Protein AF-A0A0Q7MWH7-F1 (afdb_monomer_lite)

Foldseek 3Di:
DDPVVVVVVVVVVVVVVVVVVVVVLVVCVVPDPNVVSVVVVCVVVVVVVVVVCVVVVVPPPVPCPDPPVVVVVVVVVVVVVVVLSVCVVPDDPVVSVVVVLCVVVVCVVVCCVVVVDDDDVVVVVVSVVSD

Sequence (131 aa):
MSLTLRGVLVGFAAQSIFSIHDACAKWLASTYSVYQVISMQAVVSGSLVALALVISAQASRSAISDPRGLALRGTLAAAGALASFYAYSVLPLADVYAIIFCAPLMVTAVSAPLLGEKILGKEWGAIALGF

pLDDT: mean 72.69, std 8.89, range [50.31, 90.0]

Radius of gyration: 18.27 Å; chains: 1; bounding box: 45×38×44 Å

Structure (mmCIF, N/CA/C/O backbone):
data_AF-A0A0Q7MWH7-F1
#
_entry.id   AF-A0A0Q7MWH7-F1
#
loop_
_atom_site.group_PDB
_atom_site.id
_atom_site.type_symbol
_atom_site.label_atom_id
_atom_site.label_alt_id
_atom_site.label_comp_id
_atom_site.label_asym_id
_atom_site.label_entity_id
_atom_site.label_seq_id
_atom_site.pdbx_PDB_ins_code
_atom_site.Cartn_x
_atom_site.Cartn_y
_atom_site.Cartn_z
_atom_site.occupancy
_atom_site.B_iso_or_equiv
_atom_site.auth_seq_id
_atom_site.auth_comp_id
_atom_site.auth_asym_id
_atom_site.auth_atom_id
_atom_site.pdbx_PDB_model_num
ATOM 1 N N . MET A 1 1 ? -1.631 23.936 19.855 1.00 58.97 1 MET A N 1
ATOM 2 C CA . MET A 1 1 ? -1.970 23.695 18.430 1.00 58.97 1 MET A CA 1
ATOM 3 C C . MET A 1 1 ? -3.335 23.041 18.377 1.00 58.97 1 MET A C 1
ATOM 5 O O . MET A 1 1 ? -3.547 22.114 19.152 1.00 58.97 1 MET A O 1
ATOM 9 N N . SER A 1 2 ? -4.257 23.523 17.536 1.00 78.00 2 SER A N 1
ATOM 10 C CA . SER A 1 2 ? -5.564 22.867 17.400 1.00 78.00 2 SER A CA 1
ATOM 11 C C . SER A 1 2 ? -5.378 21.438 16.877 1.00 78.00 2 SER A C 1
ATOM 13 O O . SER A 1 2 ? -4.426 21.155 16.139 1.00 78.00 2 SER A O 1
ATOM 15 N N . LEU A 1 3 ? -6.270 20.532 17.281 1.00 80.56 3 LEU A N 1
ATOM 16 C CA . LEU A 1 3 ? -6.266 19.133 16.844 1.00 80.56 3 LEU A CA 1
ATOM 17 C C . LEU A 1 3 ? -6.263 19.034 15.305 1.00 80.56 3 LEU A C 1
ATOM 19 O O . LEU A 1 3 ? -5.568 18.196 14.736 1.00 80.56 3 LEU A O 1
ATOM 23 N N . THR A 1 4 ? -6.947 19.973 14.644 1.00 84.44 4 THR A N 1
ATOM 24 C CA . THR A 1 4 ? -7.017 20.115 13.187 1.00 84.44 4 THR A CA 1
ATOM 25 C C . THR A 1 4 ? -5.650 20.381 12.559 1.00 84.44 4 THR A C 1
ATOM 27 O O . THR A 1 4 ? -5.274 19.693 11.617 1.00 84.44 4 THR A O 1
ATOM 30 N N . LEU A 1 5 ? -4.859 21.318 13.098 1.00 84.12 5 LEU A N 1
ATOM 31 C CA . LEU A 1 5 ? -3.535 21.637 12.548 1.00 84.12 5 LEU A CA 1
ATOM 32 C C . LEU A 1 5 ? -2.552 20.467 12.708 1.00 84.12 5 LEU A C 1
ATOM 34 O O . LEU A 1 5 ? -1.763 20.193 11.807 1.00 84.12 5 LEU A O 1
ATOM 38 N N . ARG A 1 6 ? -2.624 19.744 13.834 1.00 83.19 6 ARG A N 1
ATOM 39 C CA . ARG A 1 6 ? -1.854 18.505 14.031 1.00 83.19 6 ARG A CA 1
ATOM 40 C C . ARG A 1 6 ? -2.235 17.438 13.004 1.00 83.19 6 ARG A C 1
ATOM 42 O O . ARG A 1 6 ? -1.339 16.828 12.431 1.00 83.19 6 ARG A O 1
ATOM 49 N N . GLY A 1 7 ? -3.530 17.248 12.745 1.00 83.38 7 GLY A N 1
ATOM 50 C CA . GLY A 1 7 ? -4.010 16.314 11.724 1.00 83.38 7 GLY A CA 1
ATOM 51 C C . GLY A 1 7 ? -3.511 16.667 10.322 1.00 83.38 7 GLY A C 1
ATOM 52 O O . GLY A 1 7 ? -2.991 15.799 9.625 1.00 83.38 7 GLY A O 1
ATOM 53 N N . VAL A 1 8 ? -3.580 17.948 9.944 1.00 88.19 8 VAL A N 1
ATOM 54 C CA . VAL A 1 8 ? -3.084 18.436 8.645 1.00 88.19 8 VAL A CA 1
ATOM 55 C C . VAL A 1 8 ? -1.583 18.184 8.489 1.00 88.19 8 VAL A C 1
ATOM 57 O O . VAL A 1 8 ? -1.157 17.658 7.464 1.00 88.19 8 VAL A O 1
ATOM 60 N N . LEU A 1 9 ? -0.777 18.499 9.507 1.00 90.00 9 LEU A N 1
ATOM 61 C CA . LEU A 1 9 ? 0.674 18.291 9.456 1.00 90.00 9 LEU A CA 1
ATOM 62 C C . LEU A 1 9 ? 1.051 16.809 9.365 1.00 90.00 9 LEU A C 1
ATOM 64 O O . LEU A 1 9 ? 1.947 16.454 8.602 1.00 90.00 9 LEU A O 1
ATOM 68 N N . VAL A 1 10 ? 0.358 15.941 10.108 1.00 87.00 10 VAL A N 1
ATOM 69 C CA . VAL A 1 10 ? 0.577 14.488 10.039 1.00 87.00 10 VAL A CA 1
ATOM 70 C C . VAL A 1 10 ? 0.189 13.946 8.664 1.00 87.00 10 VAL A C 1
ATOM 72 O O . VAL A 1 10 ? 0.947 13.169 8.092 1.00 87.00 10 VAL A O 1
ATOM 75 N N . GLY A 1 11 ? -0.942 14.383 8.103 1.00 85.62 11 GLY A N 1
ATOM 76 C CA . GLY A 1 11 ? -1.362 13.989 6.757 1.00 85.62 11 GLY A CA 1
ATOM 77 C C . GLY A 1 11 ? -0.363 14.427 5.683 1.00 85.62 11 GLY A C 1
ATOM 78 O O . GLY A 1 11 ? 0.015 13.627 4.829 1.00 85.62 11 GLY A O 1
ATOM 79 N N . PHE A 1 12 ? 0.128 15.665 5.764 1.00 89.12 12 PHE A N 1
ATOM 80 C CA . PHE A 1 12 ? 1.137 16.180 4.836 1.00 89.12 12 PHE A CA 1
ATOM 81 C C . PHE A 1 12 ? 2.467 15.419 4.939 1.00 89.12 12 PHE A C 1
ATOM 83 O O . PHE A 1 12 ? 3.055 15.044 3.922 1.00 89.12 12 PHE A O 1
ATOM 90 N N . ALA A 1 13 ? 2.927 15.139 6.162 1.00 89.25 13 ALA A N 1
ATOM 91 C CA . ALA A 1 13 ? 4.129 14.344 6.392 1.00 89.25 13 ALA A CA 1
ATOM 92 C C . ALA A 1 13 ? 3.973 12.913 5.853 1.00 89.25 13 ALA A C 1
ATOM 94 O O . ALA A 1 13 ? 4.872 12.414 5.178 1.00 89.25 13 ALA A O 1
ATOM 95 N N . ALA A 1 14 ? 2.820 12.278 6.085 1.00 84.62 14 ALA A N 1
ATOM 96 C CA . ALA A 1 14 ? 2.525 10.946 5.568 1.00 84.62 14 ALA A CA 1
ATOM 97 C C . ALA A 1 14 ? 2.569 10.911 4.032 1.00 84.62 14 ALA A C 1
ATOM 99 O O . ALA A 1 14 ? 3.235 10.046 3.467 1.00 84.62 14 ALA A O 1
ATOM 100 N N . GLN A 1 15 ? 1.940 11.882 3.362 1.00 84.62 15 GLN A N 1
ATOM 101 C CA . GLN A 1 15 ? 1.956 11.968 1.898 1.00 84.62 15 GLN A CA 1
ATOM 102 C C . GLN A 1 15 ? 3.351 12.253 1.332 1.00 84.62 15 GLN A C 1
ATOM 104 O O . GLN A 1 15 ? 3.737 11.684 0.314 1.00 84.62 15 GLN A O 1
ATOM 109 N N . SER A 1 16 ? 4.148 13.075 2.018 1.00 85.25 16 SER A N 1
ATOM 110 C CA . SER A 1 16 ? 5.537 13.341 1.622 1.00 85.25 16 SER A CA 1
ATOM 111 C C . SER A 1 16 ? 6.387 12.068 1.675 1.00 85.25 16 SER A C 1
ATOM 113 O O . SER A 1 16 ? 7.131 11.776 0.739 1.00 85.25 16 SER A O 1
ATOM 115 N N . ILE A 1 17 ? 6.240 11.271 2.739 1.00 87.81 17 ILE A N 1
ATOM 116 C CA . ILE A 1 17 ? 6.923 9.977 2.877 1.00 87.81 17 ILE A CA 1
ATOM 117 C C . ILE A 1 17 ? 6.467 9.009 1.781 1.00 87.81 17 ILE A C 1
ATOM 119 O O . ILE A 1 17 ? 7.300 8.314 1.203 1.00 87.81 17 ILE A O 1
ATOM 123 N N . PHE A 1 18 ? 5.169 8.985 1.469 1.00 79.00 18 PHE A N 1
ATOM 124 C CA . PHE A 1 18 ? 4.616 8.131 0.417 1.00 79.00 18 PHE A CA 1
ATOM 125 C C . PHE A 1 18 ? 5.186 8.489 -0.962 1.00 79.00 18 PHE A C 1
ATOM 127 O O . PHE A 1 18 ? 5.634 7.618 -1.700 1.00 79.00 18 PHE A O 1
ATOM 134 N N . SER A 1 19 ? 5.286 9.783 -1.265 1.00 77.75 19 SER A N 1
ATOM 135 C CA . SER A 1 19 ? 5.874 10.264 -2.517 1.00 77.75 19 SER A CA 1
ATOM 136 C C . SER A 1 19 ? 7.360 9.896 -2.654 1.00 77.75 19 SER A C 1
ATOM 138 O O . SER A 1 19 ? 7.797 9.434 -3.711 1.00 77.75 19 SER A O 1
ATOM 140 N N . ILE A 1 20 ? 8.141 10.030 -1.573 1.00 85.31 20 ILE A N 1
ATOM 141 C CA . ILE A 1 20 ? 9.546 9.587 -1.541 1.00 85.31 20 ILE A CA 1
ATOM 142 C C . ILE A 1 20 ? 9.630 8.072 -1.751 1.00 85.31 20 ILE A C 1
ATOM 144 O O . ILE A 1 20 ? 10.489 7.591 -2.490 1.00 85.31 20 ILE A O 1
ATOM 148 N N . HIS A 1 21 ? 8.725 7.321 -1.124 1.00 82.06 21 HIS A N 1
ATOM 149 C CA . HIS A 1 21 ? 8.657 5.877 -1.265 1.00 82.06 21 HIS A CA 1
ATOM 150 C C . HIS A 1 21 ? 8.420 5.451 -2.721 1.00 82.06 21 HIS A C 1
ATOM 152 O O . HIS A 1 21 ? 9.169 4.611 -3.221 1.00 82.06 21 HIS A O 1
ATOM 158 N N . ASP A 1 22 ? 7.459 6.061 -3.421 1.00 72.75 22 ASP A N 1
ATOM 159 C CA . ASP A 1 22 ? 7.187 5.776 -4.838 1.00 72.75 22 ASP A CA 1
ATOM 160 C C . ASP A 1 22 ? 8.394 6.090 -5.735 1.00 72.75 22 ASP A C 1
ATOM 162 O O . ASP A 1 22 ? 8.740 5.308 -6.627 1.00 72.75 22 ASP A O 1
ATOM 166 N N . ALA A 1 23 ? 9.091 7.201 -5.474 1.00 76.94 23 ALA A N 1
ATOM 167 C CA . ALA A 1 23 ? 10.306 7.557 -6.204 1.00 76.94 23 ALA A CA 1
ATOM 168 C C . ALA A 1 23 ? 11.427 6.522 -5.993 1.00 76.94 23 ALA A C 1
ATOM 170 O O . ALA A 1 23 ? 12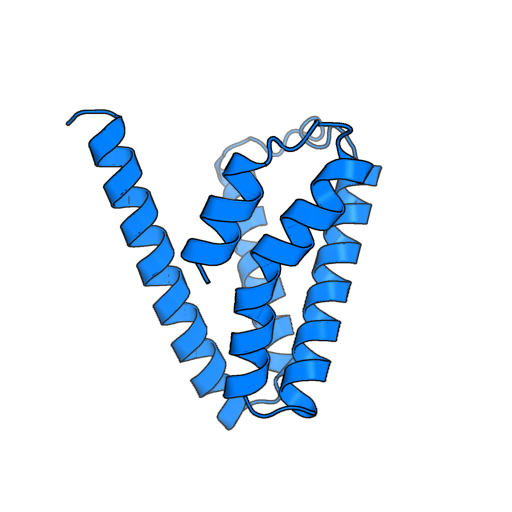.050 6.073 -6.961 1.00 76.94 23 ALA A O 1
ATOM 171 N N . CYS A 1 24 ? 11.652 6.095 -4.747 1.00 79.19 24 CYS A N 1
ATOM 172 C CA . CYS A 1 24 ? 12.615 5.045 -4.423 1.00 79.19 24 CYS A CA 1
ATOM 173 C C . CYS A 1 24 ? 12.227 3.702 -5.050 1.00 79.19 24 CYS A C 1
ATOM 175 O O . CYS A 1 24 ? 13.092 3.030 -5.608 1.00 79.19 24 CYS A O 1
ATOM 177 N N . ALA A 1 25 ? 10.948 3.321 -4.998 1.00 71.12 25 ALA A N 1
ATOM 178 C CA . ALA A 1 25 ? 10.450 2.082 -5.587 1.00 71.12 25 ALA A CA 1
ATOM 179 C C . ALA A 1 25 ? 10.673 2.062 -7.104 1.00 71.12 25 ALA A C 1
ATOM 181 O O . ALA A 1 25 ? 11.168 1.070 -7.639 1.00 71.12 25 ALA A O 1
ATOM 182 N N . LYS A 1 26 ? 10.402 3.180 -7.788 1.00 68.50 26 LYS A N 1
ATOM 183 C CA . LYS A 1 26 ? 10.644 3.331 -9.228 1.00 68.50 26 LYS A CA 1
ATOM 184 C C . LYS A 1 26 ? 12.130 3.256 -9.584 1.00 68.50 26 LYS A C 1
ATOM 186 O O . LYS A 1 26 ? 12.488 2.623 -10.573 1.00 68.50 26 LYS A O 1
ATOM 191 N N . TRP A 1 27 ? 12.993 3.865 -8.771 1.00 77.06 27 TRP A N 1
ATOM 192 C CA . TRP A 1 27 ? 14.445 3.804 -8.962 1.00 77.06 27 TRP A CA 1
ATOM 193 C C . TRP A 1 27 ? 15.020 2.405 -8.692 1.00 77.06 27 TRP A C 1
ATOM 195 O O . TRP A 1 27 ? 15.906 1.939 -9.401 1.00 77.06 27 TRP A O 1
ATOM 205 N N . LEU A 1 28 ? 14.487 1.681 -7.706 1.00 75.31 28 LEU A N 1
ATOM 206 C CA . LEU A 1 28 ? 14.875 0.291 -7.463 1.00 75.31 28 LEU A CA 1
ATOM 207 C C . LEU A 1 28 ? 14.370 -0.637 -8.571 1.00 75.31 28 LEU A C 1
ATOM 209 O O . LEU A 1 28 ? 15.101 -1.535 -8.980 1.00 75.31 28 LEU A O 1
ATOM 213 N N . ALA A 1 29 ? 13.165 -0.396 -9.092 1.00 67.38 29 ALA A N 1
ATOM 214 C CA . ALA A 1 29 ? 12.563 -1.186 -10.164 1.00 67.38 29 ALA A CA 1
ATOM 215 C C . ALA A 1 29 ? 13.290 -1.063 -11.517 1.00 67.38 29 ALA A C 1
ATOM 217 O O . ALA A 1 29 ? 13.081 -1.910 -12.382 1.00 67.38 29 ALA A O 1
ATOM 218 N N . SER A 1 30 ? 14.153 -0.055 -11.721 1.00 70.12 30 SER A N 1
ATOM 219 C CA . SER A 1 30 ? 14.992 0.019 -12.930 1.00 70.12 30 SER A CA 1
ATOM 220 C C . SER A 1 30 ? 16.178 -0.944 -12.902 1.00 70.12 30 SER A C 1
ATOM 222 O O . SER A 1 30 ? 16.719 -1.278 -13.952 1.00 70.12 30 SER A O 1
ATOM 224 N N . THR A 1 31 ? 16.607 -1.354 -11.708 1.00 75.44 31 THR A N 1
ATOM 225 C CA . THR A 1 31 ? 17.837 -2.137 -11.505 1.00 75.44 31 T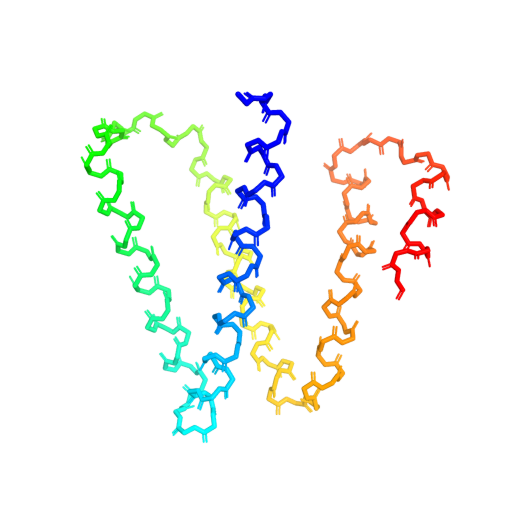HR A CA 1
ATOM 226 C C . THR A 1 31 ? 17.536 -3.541 -10.985 1.00 75.44 31 THR A C 1
ATOM 228 O O . THR A 1 31 ? 18.233 -4.495 -11.319 1.00 75.44 31 THR A O 1
ATOM 231 N N . TYR A 1 32 ? 16.479 -3.680 -10.185 1.00 73.50 32 TYR A N 1
ATOM 232 C CA . TYR A 1 32 ? 16.027 -4.936 -9.605 1.00 73.50 32 TYR A CA 1
ATOM 233 C C . TYR A 1 32 ? 14.705 -5.370 -10.217 1.00 73.50 32 TYR A C 1
ATOM 235 O O . TYR A 1 32 ? 13.854 -4.554 -10.568 1.00 73.50 32 TYR A O 1
ATOM 243 N N . SER A 1 33 ? 14.509 -6.686 -10.282 1.00 75.19 33 SER A N 1
ATOM 244 C CA . SER A 1 33 ? 13.217 -7.241 -10.659 1.00 75.19 33 SER A CA 1
ATOM 245 C C . SER A 1 33 ? 12.143 -6.746 -9.696 1.00 75.19 33 SER A C 1
ATOM 247 O O . SER A 1 33 ? 12.314 -6.803 -8.475 1.00 75.19 33 SER A O 1
ATOM 249 N N . VAL A 1 34 ? 11.019 -6.293 -10.244 1.00 67.50 34 VAL A N 1
ATOM 250 C CA . VAL A 1 34 ? 9.929 -5.710 -9.458 1.00 67.50 34 VAL A CA 1
ATOM 251 C C . VAL A 1 34 ? 9.450 -6.686 -8.375 1.00 67.50 34 VAL A C 1
ATOM 253 O O . VAL A 1 34 ? 9.262 -6.282 -7.232 1.00 67.50 34 VAL A O 1
ATOM 256 N N . TYR A 1 35 ? 9.408 -7.991 -8.676 1.00 68.50 35 TYR A N 1
ATOM 257 C CA . TYR A 1 35 ? 9.101 -9.069 -7.721 1.00 68.50 35 TYR A CA 1
ATOM 258 C C . TYR A 1 35 ? 9.962 -9.023 -6.451 1.00 68.50 35 TYR A C 1
ATOM 260 O O . TYR A 1 35 ? 9.467 -9.214 -5.337 1.00 68.50 35 TYR A O 1
ATOM 268 N N . GLN A 1 36 ? 11.252 -8.727 -6.602 1.00 72.75 36 GLN A N 1
ATOM 269 C CA . GLN A 1 36 ? 12.182 -8.645 -5.484 1.00 72.75 36 GLN A CA 1
ATOM 270 C C . GLN A 1 36 ? 11.914 -7.400 -4.632 1.00 72.75 36 GLN A C 1
ATOM 272 O O . GLN A 1 36 ? 11.881 -7.500 -3.408 1.00 72.75 36 GLN A O 1
ATOM 277 N N . VAL A 1 37 ? 11.646 -6.254 -5.263 1.00 75.88 37 VAL A N 1
ATOM 278 C CA . VAL A 1 37 ? 11.362 -4.988 -4.565 1.00 75.88 37 VAL A CA 1
ATOM 279 C C . VAL A 1 37 ? 10.123 -5.118 -3.673 1.00 75.88 37 VAL A C 1
ATOM 281 O O . VAL A 1 37 ? 10.165 -4.753 -2.501 1.00 75.88 37 VAL A O 1
ATOM 284 N N . ILE A 1 38 ? 9.050 -5.716 -4.188 1.00 73.88 38 ILE A N 1
ATOM 285 C CA . ILE A 1 38 ? 7.769 -5.864 -3.473 1.00 73.88 38 ILE A CA 1
ATOM 286 C C . ILE A 1 38 ? 7.875 -6.868 -2.343 1.00 73.88 38 ILE A C 1
ATOM 288 O O . ILE A 1 38 ? 7.334 -6.650 -1.265 1.00 73.88 38 ILE A O 1
ATOM 292 N N . SER A 1 39 ? 8.547 -7.994 -2.593 1.00 75.88 39 SER A N 1
ATOM 293 C CA . SER A 1 39 ? 8.720 -9.024 -1.572 1.00 75.88 39 SER A CA 1
ATOM 294 C C . SER A 1 39 ? 9.498 -8.460 -0.382 1.00 75.88 39 SER A C 1
ATOM 296 O O . SER A 1 39 ? 9.070 -8.616 0.760 1.00 75.88 39 SER A O 1
ATOM 298 N N . MET A 1 40 ? 10.567 -7.701 -0.647 1.00 80.00 40 MET A N 1
ATOM 299 C CA . MET A 1 40 ? 11.342 -7.021 0.389 1.00 80.00 40 MET A CA 1
ATOM 300 C C . MET A 1 40 ? 10.527 -5.930 1.081 1.00 80.00 40 MET A C 1
ATOM 302 O O . MET A 1 40 ? 10.547 -5.844 2.306 1.00 80.00 40 MET A O 1
ATOM 306 N N . GLN A 1 41 ? 9.751 -5.146 0.331 1.00 79.75 41 GLN A N 1
ATOM 307 C CA . GLN A 1 41 ? 8.832 -4.156 0.891 1.00 79.75 41 GLN A CA 1
ATOM 308 C C . GLN A 1 41 ? 7.815 -4.809 1.839 1.00 79.75 41 GLN A C 1
ATOM 310 O O . GLN A 1 41 ? 7.675 -4.368 2.975 1.00 79.75 41 GLN A O 1
ATOM 315 N N . ALA A 1 42 ? 7.147 -5.883 1.415 1.00 77.25 42 ALA A N 1
ATOM 316 C CA . ALA A 1 42 ? 6.155 -6.596 2.215 1.00 77.25 42 ALA A CA 1
ATOM 317 C C . ALA A 1 42 ? 6.769 -7.198 3.488 1.00 77.25 42 ALA A C 1
ATOM 319 O O . ALA A 1 42 ? 6.165 -7.114 4.558 1.00 77.25 42 ALA A O 1
ATOM 320 N N . VAL A 1 43 ? 7.984 -7.750 3.400 1.00 82.31 43 VAL A N 1
ATOM 321 C CA . VAL A 1 43 ? 8.718 -8.288 4.557 1.00 82.31 43 VAL A CA 1
ATOM 322 C C . VAL A 1 43 ? 9.118 -7.176 5.527 1.00 82.31 43 VAL A C 1
ATOM 324 O O . VAL A 1 43 ? 8.911 -7.309 6.735 1.00 82.31 43 VAL A O 1
ATOM 327 N N . VAL A 1 44 ? 9.651 -6.058 5.030 1.00 83.00 44 VAL A N 1
ATOM 328 C CA . VAL A 1 44 ? 10.062 -4.922 5.870 1.00 83.00 44 VAL A CA 1
ATOM 329 C C . VAL A 1 44 ? 8.846 -4.252 6.514 1.00 83.00 44 VAL A C 1
ATOM 331 O O . VAL A 1 44 ? 8.827 -4.052 7.725 1.00 83.00 44 VAL A O 1
ATOM 334 N N . SER A 1 45 ? 7.789 -3.968 5.755 1.00 80.19 45 SER A N 1
ATOM 335 C CA . SER A 1 45 ? 6.552 -3.404 6.303 1.00 80.19 45 SER A CA 1
ATOM 336 C C . SER A 1 45 ? 5.883 -4.357 7.295 1.00 80.19 45 SER A C 1
ATOM 338 O O . SER A 1 45 ? 5.483 -3.929 8.376 1.00 80.19 45 SER A O 1
ATOM 340 N N . GLY A 1 46 ? 5.805 -5.651 6.975 1.00 78.38 46 GLY A N 1
ATOM 341 C CA . GLY A 1 46 ? 5.233 -6.664 7.861 1.00 78.38 46 GLY A CA 1
ATOM 342 C C . GLY A 1 46 ? 6.012 -6.815 9.169 1.00 78.38 46 GLY A C 1
ATOM 343 O O . GLY A 1 46 ? 5.408 -6.866 10.239 1.00 78.38 46 GLY A O 1
ATOM 344 N N . SER A 1 47 ? 7.346 -6.825 9.105 1.00 78.75 47 SER A N 1
ATOM 345 C CA . SER A 1 47 ? 8.210 -6.922 10.289 1.00 78.75 47 SER A CA 1
ATOM 346 C C . SER A 1 47 ? 8.179 -5.662 11.154 1.00 78.75 47 SER A C 1
ATOM 348 O O . SER A 1 47 ? 8.124 -5.778 12.377 1.00 78.75 47 SER A O 1
ATOM 350 N N . LEU A 1 48 ? 8.127 -4.467 10.558 1.00 81.44 48 LEU A N 1
ATOM 351 C CA . LEU A 1 48 ? 7.957 -3.214 11.300 1.00 81.44 48 LEU A CA 1
ATOM 352 C C . LEU A 1 48 ? 6.604 -3.151 12.012 1.00 81.44 48 LEU A C 1
ATOM 354 O O . LEU A 1 48 ? 6.544 -2.758 13.176 1.00 81.44 48 LEU A O 1
ATOM 358 N N . VAL A 1 49 ? 5.527 -3.578 11.346 1.00 78.94 49 VAL A N 1
ATOM 359 C CA . VAL A 1 49 ? 4.200 -3.672 11.971 1.00 78.94 49 VAL A CA 1
ATOM 360 C C . VAL A 1 49 ? 4.215 -4.697 13.103 1.00 78.94 49 VAL A C 1
ATOM 362 O O . VAL A 1 49 ? 3.737 -4.398 14.194 1.00 78.94 49 VAL A O 1
ATOM 365 N N . ALA A 1 50 ? 4.810 -5.873 12.892 1.00 76.38 50 ALA A N 1
ATOM 366 C CA . ALA A 1 50 ? 4.945 -6.887 13.935 1.00 76.38 50 ALA A CA 1
ATOM 367 C C . ALA A 1 50 ? 5.733 -6.358 15.146 1.00 76.38 50 ALA A C 1
ATOM 369 O O . ALA A 1 50 ? 5.303 -6.534 16.285 1.00 76.38 50 ALA A O 1
ATOM 370 N N . LEU A 1 51 ? 6.838 -5.648 14.914 1.00 79.94 51 LEU A N 1
ATOM 371 C CA . LEU A 1 51 ? 7.636 -5.028 15.969 1.00 79.94 51 LEU A CA 1
ATOM 372 C C . LEU A 1 51 ? 6.841 -3.952 16.723 1.00 79.94 51 LEU A C 1
ATOM 374 O O . LEU A 1 51 ? 6.854 -3.930 17.953 1.00 79.94 51 LEU A O 1
ATOM 378 N N . ALA A 1 52 ? 6.096 -3.103 16.013 1.00 78.81 52 ALA A N 1
ATOM 379 C CA . ALA A 1 52 ? 5.231 -2.097 16.627 1.00 78.81 52 ALA A CA 1
ATOM 380 C C . ALA A 1 52 ? 4.121 -2.729 17.489 1.00 78.81 52 ALA A C 1
ATOM 382 O O . ALA A 1 52 ? 3.812 -2.223 18.570 1.00 78.81 52 ALA A O 1
ATOM 383 N N . LEU A 1 53 ? 3.551 -3.858 17.057 1.00 72.94 53 LEU A N 1
ATOM 384 C CA . LEU A 1 53 ? 2.552 -4.614 17.824 1.00 72.94 53 LEU A CA 1
ATOM 385 C C . LEU A 1 53 ? 3.138 -5.242 19.098 1.00 72.94 53 LEU A C 1
ATOM 387 O O . LEU A 1 53 ? 2.469 -5.268 20.132 1.00 72.94 53 LEU A O 1
ATOM 391 N N . VAL A 1 54 ? 4.391 -5.706 19.047 1.00 76.88 54 VAL A N 1
ATOM 392 C CA . VAL A 1 54 ? 5.110 -6.228 20.221 1.00 76.88 54 VAL A CA 1
ATOM 393 C C . VAL A 1 54 ? 5.427 -5.104 21.212 1.00 76.88 54 VAL A C 1
ATOM 395 O O . VAL A 1 54 ? 5.161 -5.252 22.403 1.00 76.88 54 VAL A O 1
ATOM 398 N N . ILE A 1 55 ? 5.934 -3.963 20.733 1.00 76.94 55 ILE A N 1
ATOM 399 C CA . ILE A 1 55 ? 6.303 -2.810 21.577 1.00 76.94 55 ILE A CA 1
ATOM 400 C C . ILE A 1 55 ? 5.072 -2.164 22.229 1.00 76.94 55 ILE A C 1
ATOM 402 O O . ILE A 1 55 ? 5.132 -1.747 23.382 1.00 76.94 55 ILE A O 1
ATOM 406 N N . SER A 1 56 ? 3.946 -2.089 21.518 1.00 68.50 56 SER A N 1
ATOM 407 C CA . SER A 1 56 ? 2.714 -1.463 22.025 1.00 68.50 56 SER A CA 1
ATOM 408 C C . SER A 1 56 ? 1.947 -2.313 23.046 1.00 68.50 56 SER A C 1
ATOM 410 O O . SER A 1 56 ? 0.886 -1.887 23.499 1.00 68.50 56 SER A O 1
ATOM 412 N N . ALA A 1 57 ? 2.437 -3.513 23.395 1.00 61.78 57 ALA A N 1
ATOM 413 C CA . ALA A 1 57 ? 1.744 -4.497 24.237 1.00 61.78 57 ALA A CA 1
ATOM 414 C C . ALA A 1 57 ? 0.311 -4.845 23.761 1.00 61.78 57 ALA A C 1
ATOM 416 O O . ALA A 1 57 ? -0.437 -5.528 24.459 1.00 61.78 57 ALA A O 1
ATOM 417 N N . GLN A 1 58 ? -0.059 -4.439 22.537 1.00 56.38 58 GLN A N 1
ATOM 418 C CA . GLN A 1 58 ? -1.300 -4.809 21.855 1.00 56.38 58 GLN A CA 1
ATOM 419 C C . GLN A 1 58 ? -1.222 -6.196 21.208 1.00 56.38 58 GLN A C 1
ATOM 421 O O . GLN A 1 58 ? -2.185 -6.630 20.581 1.00 56.38 58 GLN A O 1
ATOM 426 N N . ALA A 1 59 ? -0.140 -6.946 21.443 1.00 53.38 59 ALA A N 1
ATOM 427 C CA . ALA A 1 59 ? 0.001 -8.370 21.132 1.00 53.38 59 ALA A CA 1
ATOM 428 C C . ALA A 1 59 ? -0.993 -9.283 21.894 1.00 53.38 59 ALA A C 1
ATOM 430 O O . ALA A 1 59 ? -0.779 -10.487 22.033 1.00 53.38 59 ALA A O 1
ATOM 431 N N . SER A 1 60 ? -2.101 -8.732 22.394 1.00 52.44 60 SER A N 1
ATOM 432 C CA . SER A 1 60 ? -3.235 -9.515 22.846 1.00 52.44 60 SER A CA 1
ATOM 433 C C . SER A 1 60 ? -3.870 -10.197 21.637 1.00 52.44 60 SER A C 1
ATOM 435 O O . SER A 1 60 ? -4.341 -9.555 20.698 1.00 52.44 60 SER A O 1
ATOM 437 N N . ARG A 1 61 ? -3.948 -11.528 21.698 1.00 53.06 61 ARG A N 1
ATOM 438 C CA . ARG A 1 61 ? -4.644 -12.411 20.745 1.00 53.06 61 ARG A CA 1
ATOM 439 C C . ARG A 1 61 ? -6.114 -12.012 20.496 1.00 53.06 61 ARG A C 1
ATOM 441 O O . ARG A 1 61 ? -6.727 -12.514 19.562 1.00 53.06 61 ARG A O 1
ATOM 448 N N . SER A 1 62 ? -6.654 -11.097 21.306 1.00 50.31 62 SER A N 1
ATOM 449 C CA . SER A 1 62 ? -7.994 -10.516 21.197 1.00 50.31 62 SER A CA 1
ATOM 450 C C . SER A 1 62 ? -8.129 -9.373 20.174 1.00 50.31 62 SER A C 1
ATOM 452 O O . SER A 1 62 ? -9.247 -8.917 19.949 1.00 50.31 62 SER A O 1
ATOM 454 N N . ALA A 1 63 ? -7.042 -8.888 19.559 1.00 55.75 63 ALA A N 1
ATOM 455 C CA . ALA A 1 63 ? -7.109 -7.794 18.579 1.00 55.75 63 ALA A CA 1
ATOM 456 C C . ALA A 1 63 ? -7.676 -8.222 17.207 1.00 55.75 63 ALA A C 1
ATOM 458 O O . ALA A 1 63 ? -8.095 -7.379 16.414 1.00 55.75 63 ALA A O 1
ATOM 459 N N . ILE A 1 64 ? -7.722 -9.528 16.915 1.00 58.59 64 ILE A N 1
ATOM 460 C CA . ILE A 1 64 ? -8.290 -10.061 15.669 1.00 58.59 64 ILE A CA 1
ATOM 461 C C . ILE A 1 64 ? -9.785 -10.312 15.891 1.00 58.59 64 ILE A C 1
ATOM 463 O O . ILE A 1 64 ? -10.213 -11.437 16.133 1.00 58.59 64 ILE A O 1
ATOM 467 N N . SER A 1 65 ? -10.581 -9.242 15.839 1.00 64.12 65 SER A N 1
ATOM 468 C CA . SER A 1 65 ? -12.041 -9.326 15.992 1.00 64.12 65 SER A CA 1
ATOM 469 C C . SER A 1 65 ? -12.731 -10.038 14.817 1.00 64.12 65 SER A C 1
ATOM 471 O O . SER A 1 65 ? -13.834 -10.545 14.991 1.00 64.12 65 SER A O 1
ATOM 473 N N . ASP A 1 66 ? -12.099 -10.084 13.636 1.00 71.31 66 ASP A N 1
ATOM 474 C CA . ASP A 1 66 ? -12.603 -10.799 12.457 1.00 71.31 66 ASP A CA 1
ATOM 475 C C . ASP A 1 66 ? -11.448 -11.407 11.628 1.00 71.31 66 ASP A C 1
ATO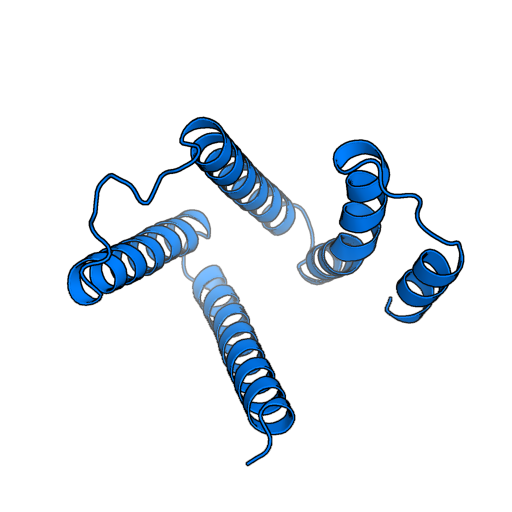M 477 O O . ASP A 1 66 ? -10.868 -10.746 10.757 1.00 71.31 66 ASP A O 1
ATOM 481 N N . PRO A 1 67 ? -11.083 -12.678 11.876 1.00 73.00 67 PRO A N 1
ATOM 482 C CA . PRO A 1 67 ? -10.023 -13.348 11.127 1.00 73.00 67 PRO A CA 1
ATOM 483 C C . PRO A 1 67 ? -10.386 -13.581 9.654 1.00 73.00 67 PRO A C 1
ATOM 485 O O . PRO A 1 67 ? -9.482 -13.687 8.823 1.00 73.00 67 PRO A O 1
ATOM 488 N N . ARG A 1 68 ? -11.681 -13.633 9.301 1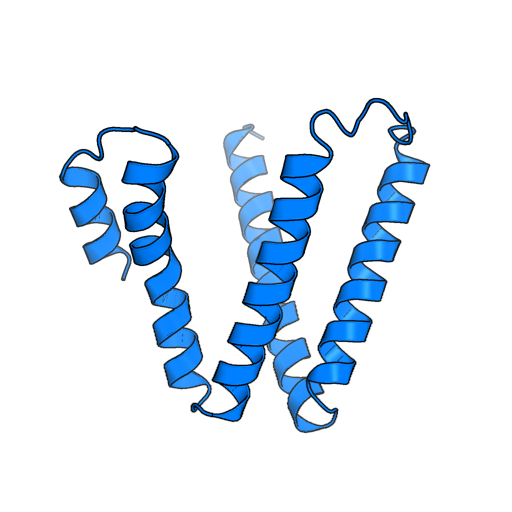.00 75.50 68 ARG A N 1
ATOM 489 C CA . ARG A 1 68 ? -12.122 -13.806 7.907 1.00 75.50 68 ARG A CA 1
ATOM 490 C C . ARG A 1 68 ? -11.988 -12.501 7.133 1.00 75.50 68 ARG A C 1
ATOM 492 O O . ARG A 1 68 ? -11.438 -12.518 6.035 1.00 75.50 68 ARG A O 1
ATOM 499 N N . GLY A 1 69 ? -12.403 -11.379 7.718 1.00 75.25 69 GLY A N 1
ATOM 500 C CA . GLY A 1 69 ? -12.204 -10.046 7.145 1.00 75.25 69 GLY A CA 1
ATOM 501 C C . GLY A 1 69 ? -10.725 -9.687 6.989 1.00 75.25 69 GLY A C 1
ATOM 502 O O . GLY A 1 69 ? -10.327 -9.140 5.959 1.00 75.25 69 GLY A O 1
ATOM 503 N N . LEU A 1 70 ? -9.881 -10.068 7.954 1.00 76.19 70 LEU A N 1
ATOM 504 C CA . LEU A 1 70 ? -8.433 -9.867 7.858 1.00 76.19 70 LEU A CA 1
ATOM 505 C C . LEU A 1 70 ? -7.803 -10.710 6.737 1.00 76.19 70 LEU A C 1
ATOM 507 O O . LEU A 1 70 ? -6.999 -10.187 5.963 1.00 76.19 70 LEU A O 1
ATOM 511 N N . ALA A 1 71 ? -8.191 -11.985 6.615 1.00 78.81 71 ALA A N 1
ATOM 512 C CA . ALA A 1 71 ? -7.735 -12.850 5.529 1.00 78.81 71 ALA A CA 1
ATOM 513 C C . ALA A 1 71 ? -8.197 -12.324 4.161 1.00 78.81 71 ALA A C 1
ATOM 515 O O . ALA A 1 71 ? -7.382 -12.197 3.248 1.00 78.81 71 ALA A O 1
ATOM 516 N N . LEU A 1 72 ? -9.469 -11.932 4.042 1.00 80.25 72 LEU A N 1
ATOM 517 C CA . LEU A 1 72 ? -10.030 -11.361 2.820 1.00 80.25 72 LEU A CA 1
ATOM 518 C C . LEU A 1 72 ? -9.286 -10.080 2.420 1.00 80.25 72 LEU A C 1
ATOM 520 O O . LEU A 1 72 ? -8.812 -9.975 1.290 1.00 80.25 72 LEU A O 1
ATOM 524 N N . ARG A 1 73 ? -9.077 -9.151 3.359 1.00 78.19 73 ARG A N 1
ATOM 525 C CA . ARG A 1 73 ? -8.286 -7.931 3.136 1.00 78.19 73 ARG A CA 1
ATOM 526 C C . ARG A 1 73 ? -6.861 -8.251 2.684 1.00 78.19 73 ARG A C 1
ATOM 528 O O . ARG A 1 73 ? -6.378 -7.627 1.744 1.00 78.19 73 ARG A O 1
ATOM 535 N N . GLY A 1 74 ? -6.197 -9.208 3.333 1.00 78.75 74 GLY A N 1
ATOM 536 C CA . GLY A 1 74 ? -4.850 -9.641 2.959 1.00 78.75 74 GLY A CA 1
ATOM 537 C C . GLY A 1 74 ? -4.798 -10.202 1.537 1.00 78.75 74 GLY A C 1
ATOM 538 O O . GLY A 1 74 ? -3.938 -9.806 0.753 1.00 78.75 74 GLY A O 1
ATOM 539 N N . THR A 1 75 ? -5.756 -11.058 1.173 1.00 80.94 75 THR A N 1
ATOM 540 C CA . THR A 1 75 ? -5.845 -11.626 -0.183 1.00 80.94 75 THR A CA 1
ATOM 541 C C . THR A 1 75 ? -6.167 -10.577 -1.245 1.00 80.94 75 THR A C 1
ATOM 543 O O . THR A 1 75 ? -5.527 -10.576 -2.291 1.00 80.94 75 THR A O 1
ATOM 546 N N . LEU A 1 76 ? -7.082 -9.642 -0.971 1.00 81.38 76 LEU A N 1
ATOM 547 C CA . LEU A 1 76 ? -7.394 -8.516 -1.858 1.00 81.38 76 LEU A CA 1
ATOM 548 C C . LEU A 1 76 ? -6.184 -7.598 -2.047 1.00 81.38 76 LEU A C 1
ATOM 550 O O . LEU A 1 76 ? -5.897 -7.196 -3.170 1.00 81.38 76 LEU A O 1
ATOM 554 N N . ALA A 1 77 ? -5.448 -7.303 -0.973 1.00 77.38 77 ALA A N 1
ATOM 555 C CA . ALA A 1 77 ? -4.228 -6.505 -1.051 1.00 77.38 77 ALA A CA 1
ATOM 556 C C . ALA A 1 77 ? -3.145 -7.212 -1.882 1.00 77.38 77 ALA A C 1
ATOM 558 O O . ALA A 1 77 ? -2.529 -6.586 -2.741 1.00 77.38 77 ALA A O 1
ATOM 559 N N . ALA A 1 78 ? -2.953 -8.520 -1.682 1.00 75.62 78 ALA A N 1
ATOM 560 C CA . ALA A 1 78 ? -2.009 -9.311 -2.469 1.00 75.62 78 ALA A CA 1
ATOM 561 C C . ALA A 1 78 ? -2.421 -9.397 -3.950 1.00 75.62 78 ALA A C 1
ATOM 563 O O . ALA A 1 78 ? -1.583 -9.226 -4.833 1.00 75.62 78 ALA A O 1
ATOM 564 N N . ALA A 1 79 ? -3.709 -9.603 -4.235 1.00 82.75 79 ALA A N 1
ATOM 565 C CA . ALA A 1 79 ? -4.239 -9.619 -5.595 1.00 82.75 79 ALA A CA 1
ATOM 566 C C . ALA A 1 79 ? -4.096 -8.251 -6.281 1.00 82.75 79 ALA A C 1
ATOM 568 O O . ALA A 1 79 ? -3.666 -8.189 -7.430 1.00 82.75 79 ALA A O 1
ATOM 569 N N . GLY A 1 80 ? -4.392 -7.156 -5.574 1.00 79.62 80 GLY A N 1
ATOM 570 C CA . GLY A 1 80 ? -4.216 -5.795 -6.082 1.00 79.62 80 GLY A CA 1
ATOM 571 C C . GLY A 1 80 ? -2.751 -5.463 -6.356 1.00 79.62 80 GLY A C 1
ATOM 572 O O . GLY A 1 80 ? -2.440 -4.867 -7.387 1.00 79.62 80 GLY A O 1
ATOM 573 N N . ALA A 1 81 ? -1.842 -5.921 -5.491 1.00 73.06 81 ALA A N 1
ATOM 574 C CA . ALA A 1 81 ? -0.408 -5.826 -5.717 1.00 73.06 81 ALA A CA 1
ATOM 575 C C . ALA A 1 81 ? -0.030 -6.562 -7.013 1.00 73.06 81 ALA A C 1
ATOM 577 O O . ALA A 1 81 ? 0.473 -5.933 -7.940 1.00 73.06 81 ALA A O 1
ATOM 578 N N . LEU A 1 82 ? -0.361 -7.852 -7.139 1.00 75.56 82 LEU A N 1
ATOM 579 C CA . LEU A 1 82 ? -0.090 -8.647 -8.347 1.00 75.56 82 LEU A CA 1
ATOM 580 C C . LEU A 1 82 ? -0.665 -8.014 -9.626 1.00 75.56 82 LEU A C 1
ATOM 582 O O . LEU A 1 82 ? 0.030 -7.952 -10.639 1.00 75.56 82 LEU A O 1
ATOM 586 N N . ALA A 1 83 ? -1.897 -7.504 -9.574 1.00 77.44 83 ALA A N 1
ATOM 587 C CA . ALA A 1 83 ? -2.535 -6.818 -10.695 1.00 77.44 83 ALA A CA 1
ATOM 588 C C . ALA A 1 83 ? -1.806 -5.518 -11.071 1.00 77.44 83 ALA A C 1
ATOM 590 O O . ALA A 1 83 ? -1.591 -5.253 -12.253 1.00 77.44 83 ALA A O 1
ATOM 591 N N . SER A 1 84 ? -1.366 -4.742 -10.077 1.00 71.12 84 SER A N 1
ATOM 592 C CA . SER A 1 84 ? -0.559 -3.536 -10.297 1.00 71.12 84 SER A CA 1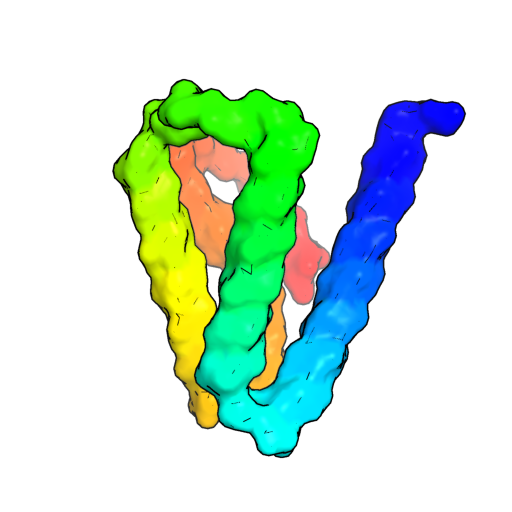
ATOM 593 C C . SER A 1 84 ? 0.770 -3.884 -10.966 1.00 71.12 84 SER A C 1
ATOM 595 O O . SER A 1 84 ? 1.191 -3.199 -11.892 1.00 71.12 84 SER A O 1
ATOM 597 N N . PHE A 1 85 ? 1.406 -4.991 -10.573 1.00 66.88 85 PHE A N 1
ATOM 598 C CA . PHE A 1 85 ? 2.642 -5.451 -11.215 1.00 66.88 85 PHE A CA 1
ATOM 599 C C . PHE A 1 85 ? 2.451 -5.910 -12.640 1.00 66.88 85 PHE A C 1
ATOM 601 O O . PHE A 1 85 ? 3.260 -5.568 -13.503 1.00 66.88 85 PHE A O 1
ATOM 608 N N . TYR A 1 86 ? 1.366 -6.631 -12.898 1.00 72.94 86 TYR A N 1
ATOM 609 C CA . TYR A 1 86 ? 1.000 -6.974 -14.257 1.00 72.94 86 TYR A CA 1
ATOM 610 C C . TYR A 1 86 ? 0.818 -5.704 -15.101 1.00 72.94 86 TYR A C 1
ATOM 612 O O . TYR A 1 86 ? 1.429 -5.591 -16.165 1.00 72.94 86 TYR A O 1
ATOM 620 N N . ALA A 1 87 ? 0.102 -4.703 -14.579 1.00 71.38 87 ALA A N 1
ATOM 621 C CA . ALA A 1 87 ? -0.084 -3.419 -15.248 1.00 71.38 87 ALA A CA 1
ATOM 622 C C . ALA A 1 87 ? 1.248 -2.695 -15.514 1.00 71.38 87 ALA A C 1
ATOM 624 O O . ALA A 1 87 ? 1.476 -2.272 -16.641 1.00 71.38 87 ALA A O 1
ATOM 625 N N . TYR A 1 88 ? 2.167 -2.627 -14.544 1.00 65.88 88 TYR A N 1
ATOM 626 C CA . TYR A 1 88 ? 3.497 -2.031 -14.744 1.00 65.88 88 TYR A CA 1
ATOM 627 C C . TYR A 1 88 ? 4.364 -2.768 -15.774 1.00 65.88 88 TYR A C 1
ATOM 629 O O . TYR A 1 88 ? 5.246 -2.155 -16.368 1.00 65.88 88 TYR A O 1
ATOM 637 N N . SER A 1 89 ? 4.151 -4.073 -15.971 1.00 65.50 89 SER A N 1
ATOM 638 C CA . SER A 1 89 ? 4.911 -4.857 -16.953 1.00 65.50 89 SER A CA 1
ATOM 639 C C . SER A 1 89 ? 4.378 -4.733 -18.382 1.00 65.50 89 SER A C 1
ATOM 641 O O . SER A 1 89 ? 5.146 -4.888 -19.329 1.00 65.50 89 SER A O 1
ATOM 643 N N . VAL A 1 90 ? 3.076 -4.470 -18.539 1.00 72.25 90 VAL A N 1
ATOM 644 C CA . VAL A 1 90 ? 2.396 -4.447 -19.844 1.00 72.25 90 VAL A CA 1
ATOM 645 C C . VAL A 1 90 ? 2.134 -3.019 -20.334 1.00 72.25 90 VAL A C 1
ATOM 647 O O . VAL A 1 90 ? 2.109 -2.796 -21.543 1.00 72.25 90 VAL A O 1
ATOM 650 N N . LEU A 1 91 ? 1.959 -2.049 -19.431 1.00 72.69 91 LEU A N 1
ATOM 651 C CA . LEU A 1 91 ? 1.639 -0.663 -19.772 1.00 72.69 91 LEU A CA 1
ATOM 652 C C . LEU A 1 91 ? 2.783 0.311 -19.443 1.00 72.69 91 LEU A C 1
ATOM 654 O O . LEU A 1 91 ? 3.525 0.115 -18.477 1.00 72.69 91 LEU A O 1
ATOM 658 N N . PRO A 1 92 ? 2.890 1.424 -20.194 1.00 71.25 92 PRO A N 1
ATOM 659 C CA . PRO A 1 92 ? 3.698 2.568 -19.800 1.00 71.25 92 PRO A CA 1
ATOM 660 C C . PRO A 1 92 ? 3.301 3.085 -18.413 1.00 71.25 92 PRO A C 1
ATOM 662 O O . PRO A 1 92 ? 2.125 3.173 -18.067 1.00 71.25 92 PRO A O 1
ATOM 665 N N . LEU A 1 93 ? 4.293 3.521 -17.635 1.00 63.22 93 LEU A N 1
ATOM 666 C CA . LEU A 1 93 ? 4.092 4.034 -16.275 1.00 63.22 93 LEU A CA 1
ATOM 667 C C . LEU A 1 93 ? 3.057 5.170 -16.194 1.00 63.22 93 LEU A C 1
ATOM 669 O O . LEU A 1 93 ? 2.337 5.261 -15.206 1.00 63.22 93 LEU A O 1
ATOM 673 N N . ALA A 1 94 ? 2.971 6.017 -17.225 1.00 70.06 94 ALA A N 1
ATOM 674 C CA . ALA A 1 94 ? 1.990 7.099 -17.295 1.00 70.06 94 ALA A CA 1
ATOM 675 C C . ALA A 1 94 ? 0.541 6.577 -17.308 1.00 70.06 94 ALA A C 1
ATOM 677 O O . ALA A 1 94 ? -0.299 7.105 -16.582 1.00 70.06 94 ALA A O 1
ATOM 678 N N . ASP A 1 95 ? 0.273 5.504 -18.056 1.00 71.31 95 ASP A N 1
ATOM 679 C CA . ASP A 1 95 ? -1.062 4.909 -18.147 1.00 71.31 95 ASP A CA 1
ATOM 680 C C . ASP A 1 95 ? -1.445 4.204 -16.845 1.00 71.31 95 ASP A C 1
ATOM 682 O O . ASP A 1 95 ? -2.588 4.294 -16.399 1.00 71.31 95 ASP A O 1
ATOM 686 N N . VAL A 1 96 ? -0.482 3.560 -16.174 1.00 70.88 96 VAL A N 1
ATOM 687 C CA . VAL A 1 96 ? -0.736 2.945 -14.863 1.00 70.88 96 VAL A CA 1
ATOM 688 C C . VAL A 1 96 ? -1.122 4.003 -13.829 1.00 70.88 96 VAL A C 1
ATOM 690 O O . VAL A 1 96 ? -2.093 3.813 -13.099 1.00 70.88 96 VAL A O 1
ATOM 693 N N . TYR A 1 97 ? -0.433 5.147 -13.797 1.00 69.38 97 TYR A N 1
ATOM 694 C CA . TYR A 1 97 ? -0.814 6.245 -12.906 1.00 69.38 97 TYR A CA 1
ATOM 695 C C . TYR A 1 97 ? -2.172 6.854 -13.269 1.00 69.38 97 TYR A C 1
ATOM 697 O O . TYR A 1 97 ? -2.946 7.146 -12.361 1.00 69.38 97 TYR A O 1
ATOM 705 N N . ALA A 1 98 ? -2.509 6.982 -14.557 1.00 77.19 98 ALA A N 1
ATOM 706 C CA . ALA A 1 98 ? -3.839 7.426 -14.981 1.00 77.19 98 ALA A CA 1
ATOM 707 C C . ALA A 1 98 ? -4.949 6.486 -14.470 1.00 77.19 98 ALA A C 1
ATOM 709 O O . ALA A 1 98 ? -5.975 6.941 -13.964 1.00 77.19 98 ALA A O 1
ATOM 710 N N . ILE A 1 99 ? -4.718 5.169 -14.513 1.00 77.62 99 ILE A N 1
ATOM 711 C CA . ILE A 1 99 ? -5.643 4.168 -13.960 1.00 77.62 99 ILE A CA 1
ATOM 712 C C . ILE A 1 99 ? -5.699 4.237 -12.426 1.00 77.62 99 ILE A C 1
ATOM 714 O O . ILE A 1 99 ? -6.769 4.077 -11.842 1.00 77.62 99 ILE A O 1
ATOM 718 N N . ILE A 1 100 ? -4.582 4.495 -11.744 1.00 75.62 100 ILE A N 1
ATOM 719 C CA . ILE A 1 100 ? -4.577 4.662 -10.282 1.00 75.62 100 ILE A CA 1
ATOM 720 C C . ILE A 1 100 ? -5.346 5.921 -9.878 1.00 75.62 100 ILE A C 1
ATOM 722 O O . ILE A 1 100 ? -6.085 5.881 -8.894 1.00 75.62 100 ILE A O 1
ATOM 726 N N . PHE A 1 101 ? -5.261 7.006 -10.651 1.00 73.62 101 PHE A N 1
ATOM 727 C CA . PHE A 1 101 ? -6.124 8.161 -10.428 1.00 73.62 101 PHE A CA 1
ATOM 728 C C . PHE A 1 101 ? -7.605 7.780 -10.560 1.00 73.62 101 PHE A C 1
ATOM 730 O O . PHE A 1 101 ? -8.398 8.300 -9.785 1.00 73.62 101 PHE A O 1
ATOM 737 N N . CYS A 1 102 ? -7.961 6.788 -11.404 1.00 75.12 102 CYS A N 1
ATOM 738 C CA . CYS A 1 102 ? -9.325 6.222 -11.553 1.00 75.12 102 CYS A CA 1
ATOM 739 C C . CYS A 1 102 ? -9.804 5.451 -10.318 1.00 75.12 102 CYS A C 1
ATOM 741 O O . CYS A 1 102 ? -11.003 5.185 -10.190 1.00 75.12 102 CYS A O 1
ATOM 743 N N . ALA A 1 103 ? -8.908 5.096 -9.395 1.00 74.81 103 ALA A N 1
ATOM 744 C CA . ALA A 1 103 ? -9.238 4.290 -8.228 1.00 74.81 103 ALA A CA 1
ATOM 745 C C . ALA A 1 103 ? -10.349 4.896 -7.349 1.00 74.81 103 ALA A C 1
ATOM 747 O O . ALA A 1 103 ? -11.291 4.162 -7.070 1.00 74.81 103 ALA A O 1
ATOM 748 N N . PRO A 1 104 ? -10.332 6.180 -6.933 1.00 72.31 104 PRO A N 1
ATOM 749 C CA . PRO A 1 104 ? -11.433 6.785 -6.178 1.00 72.31 104 PRO A CA 1
ATOM 750 C C . PRO A 1 104 ? -12.801 6.642 -6.860 1.00 72.31 104 PRO A C 1
ATOM 752 O O . PRO A 1 104 ? -13.754 6.267 -6.187 1.00 72.31 104 PRO A O 1
ATOM 755 N N . LEU A 1 105 ? -12.894 6.828 -8.185 1.00 72.44 105 LEU A N 1
ATOM 756 C CA . LEU A 1 105 ? -14.127 6.590 -8.957 1.00 72.44 105 LEU A CA 1
ATOM 757 C C . LEU A 1 105 ? -14.635 5.156 -8.780 1.00 72.44 105 LEU A C 1
ATOM 759 O O . LEU A 1 105 ? -15.800 4.926 -8.450 1.00 72.44 105 LEU A O 1
ATOM 763 N N . MET A 1 106 ? -13.737 4.193 -8.985 1.00 73.12 106 MET A N 1
ATOM 764 C CA . MET A 1 106 ? -14.043 2.766 -8.887 1.00 73.12 106 MET A CA 1
ATOM 765 C C . MET A 1 106 ? -14.396 2.361 -7.456 1.00 73.12 106 MET A C 1
ATOM 767 O O . MET A 1 106 ? -15.357 1.624 -7.242 1.00 73.12 106 MET A O 1
ATOM 771 N N . VAL A 1 107 ? -13.665 2.876 -6.466 1.00 73.12 107 VAL A N 1
ATOM 772 C CA . VAL A 1 107 ? -13.923 2.632 -5.045 1.00 73.12 107 VAL A CA 1
ATOM 773 C C . VAL A 1 107 ? -15.293 3.173 -4.666 1.00 73.12 107 VAL A C 1
ATOM 775 O O . VAL A 1 107 ? -16.055 2.437 -4.052 1.00 73.12 107 VAL A O 1
ATOM 778 N N . THR A 1 108 ? -15.667 4.389 -5.069 1.00 71.50 108 THR A N 1
ATOM 779 C CA . THR A 1 108 ? -17.003 4.922 -4.768 1.00 71.50 108 THR A CA 1
ATOM 780 C C . THR A 1 108 ? -18.107 4.122 -5.461 1.00 71.50 108 THR A C 1
ATOM 782 O O . THR A 1 108 ? -19.101 3.776 -4.821 1.00 71.50 108 THR A O 1
ATOM 785 N N . ALA A 1 109 ? -17.914 3.751 -6.731 1.00 71.62 109 ALA A N 1
ATOM 786 C CA . ALA A 1 109 ? -18.874 2.938 -7.476 1.00 71.62 109 ALA A CA 1
ATOM 787 C C . ALA A 1 109 ? -19.095 1.550 -6.844 1.00 71.62 109 ALA A C 1
ATOM 789 O O . ALA A 1 109 ? -20.226 1.071 -6.811 1.00 71.62 109 ALA A O 1
ATOM 790 N N . VAL A 1 110 ? -18.038 0.924 -6.311 1.00 68.56 110 VAL A N 1
ATOM 791 C CA . VAL A 1 110 ? -18.101 -0.378 -5.620 1.00 68.56 110 VAL A CA 1
ATOM 792 C C . VAL A 1 110 ? -18.552 -0.236 -4.160 1.00 68.56 110 VAL A C 1
ATOM 794 O O . VAL A 1 110 ? -19.190 -1.143 -3.625 1.00 68.56 110 VAL A O 1
ATOM 797 N N . SER A 1 111 ? -18.294 0.901 -3.511 1.00 67.62 111 SER A N 1
ATOM 798 C CA . SER A 1 111 ? -18.695 1.138 -2.120 1.00 67.62 111 SER A CA 1
ATOM 799 C C . SER A 1 111 ? -20.212 1.300 -1.977 1.00 67.62 111 SER A C 1
ATOM 801 O O . SER A 1 111 ? -20.763 0.829 -0.987 1.00 67.62 111 SER A O 1
ATOM 803 N N . ALA A 1 112 ? -20.913 1.868 -2.969 1.00 65.81 112 ALA A N 1
ATOM 804 C CA . ALA A 1 112 ? -22.383 1.952 -2.965 1.00 65.81 112 ALA A CA 1
ATOM 805 C C . ALA A 1 112 ? -23.080 0.590 -2.766 1.00 65.81 112 ALA A C 1
ATOM 807 O O . ALA A 1 112 ? -23.868 0.450 -1.829 1.00 65.81 112 ALA A O 1
ATOM 808 N N . PRO A 1 113 ? -22.820 -0.429 -3.611 1.00 63.38 113 PRO A N 1
ATOM 809 C CA . PRO A 1 113 ? -23.454 -1.733 -3.459 1.00 63.38 113 PRO A CA 1
ATOM 810 C C . PRO A 1 113 ? -22.910 -2.528 -2.266 1.00 63.38 113 PRO A C 1
ATOM 812 O O . PRO A 1 113 ? -23.649 -3.333 -1.708 1.00 63.38 113 PRO A O 1
ATOM 815 N N . LEU A 1 114 ? -21.648 -2.322 -1.866 1.00 65.06 114 LEU A N 1
ATOM 816 C CA . LEU A 1 114 ? -21.016 -3.112 -0.803 1.00 65.06 114 LEU A CA 1
ATOM 817 C C . LEU A 1 114 ? -21.377 -2.627 0.613 1.00 65.06 114 LEU A C 1
ATOM 819 O O . LEU A 1 114 ? -21.531 -3.455 1.508 1.00 65.06 114 LEU A O 1
ATOM 823 N N . LEU A 1 115 ? -21.521 -1.311 0.821 1.00 63.50 115 LEU A N 1
ATOM 824 C CA . LEU A 1 115 ? -21.902 -0.713 2.112 1.00 63.50 115 LEU A CA 1
ATOM 825 C C . LEU A 1 115 ? -23.405 -0.412 2.225 1.00 63.50 115 LEU A C 1
ATOM 827 O O . LEU A 1 115 ? -23.901 -0.198 3.328 1.00 63.50 115 LEU A O 1
ATOM 831 N N . GLY A 1 116 ? -24.143 -0.401 1.110 1.00 59.28 116 GLY A N 1
ATOM 832 C CA . GLY A 1 116 ? -25.577 -0.090 1.097 1.00 59.28 116 GLY A CA 1
ATOM 833 C C . GLY A 1 116 ? -25.905 1.388 1.344 1.00 59.28 116 GLY A C 1
ATOM 834 O O . GLY A 1 116 ? -27.071 1.733 1.548 1.00 59.28 116 GLY A O 1
ATOM 835 N N . GLU A 1 117 ? -24.907 2.273 1.325 1.00 61.56 117 GLU A N 1
ATOM 836 C CA . GLU A 1 117 ? -25.104 3.714 1.475 1.00 61.56 117 GLU A CA 1
ATOM 837 C C . GLU A 1 117 ? -25.603 4.344 0.163 1.00 61.56 117 GLU A C 1
ATOM 839 O O . GLU A 1 117 ? -25.105 4.067 -0.931 1.00 61.56 117 GLU A O 1
ATOM 844 N N . LYS A 1 118 ? -26.616 5.215 0.263 1.00 55.97 118 LYS A N 1
ATOM 845 C CA . LYS A 1 118 ? -27.133 5.985 -0.876 1.00 55.97 118 LYS A CA 1
ATOM 846 C C . LYS A 1 118 ? -26.175 7.131 -1.189 1.00 55.97 118 LYS A C 1
ATOM 848 O O . LYS A 1 118 ? -26.212 8.150 -0.506 1.00 55.97 118 LYS A O 1
ATOM 853 N N . ILE A 1 119 ? -25.388 6.982 -2.249 1.00 58.78 119 ILE A N 1
ATOM 854 C CA . ILE A 1 119 ? -24.545 8.061 -2.778 1.00 58.78 119 ILE A CA 1
ATOM 855 C C . ILE A 1 119 ? -25.455 9.212 -3.238 1.00 58.78 119 ILE A C 1
ATOM 857 O O . ILE A 1 119 ? -26.301 9.036 -4.124 1.00 58.78 119 ILE A O 1
ATOM 861 N N . LEU A 1 120 ? -25.307 10.396 -2.646 1.00 60.16 120 LEU A N 1
ATOM 862 C CA . LEU A 1 120 ? -25.938 11.621 -3.126 1.00 60.16 120 LEU A CA 1
ATOM 863 C C . LEU A 1 120 ? -25.208 12.095 -4.393 1.00 60.16 120 LEU A C 1
ATOM 865 O O . LEU A 1 120 ? -23.985 12.151 -4.439 1.00 60.16 120 LEU A O 1
ATOM 869 N N . GLY A 1 121 ? -25.942 12.556 -5.413 1.00 61.66 121 GLY A N 1
ATOM 870 C CA . GLY A 1 121 ? -25.369 13.020 -6.695 1.00 61.66 121 GLY A CA 1
ATOM 871 C C . GLY A 1 121 ? -24.281 14.110 -6.603 1.00 61.66 121 GLY A C 1
ATOM 872 O O . GLY A 1 121 ? -23.555 14.338 -7.564 1.00 61.66 121 GLY A O 1
ATOM 873 N N . LYS A 1 122 ? -24.123 14.759 -5.441 1.00 60.81 122 LYS A N 1
ATOM 874 C CA . LYS A 1 122 ? -23.046 15.720 -5.146 1.00 60.81 122 LYS A CA 1
ATOM 875 C C . LYS A 1 122 ? -21.666 15.057 -5.055 1.00 60.81 122 LYS A C 1
ATOM 877 O O . LYS A 1 122 ? -20.673 15.679 -5.418 1.00 60.81 122 LYS A O 1
ATOM 882 N N . GLU A 1 123 ? -21.607 13.807 -4.601 1.00 65.56 123 GLU A N 1
ATOM 883 C CA . GLU A 1 123 ? -20.365 13.038 -4.454 1.00 65.56 123 GLU A CA 1
ATOM 884 C C . GLU A 1 123 ? -19.803 12.656 -5.826 1.00 65.56 123 GLU A C 1
ATOM 886 O O . GLU A 1 123 ? -18.609 12.806 -6.059 1.00 65.56 123 GLU A O 1
ATOM 891 N N . TRP A 1 124 ? -20.671 12.317 -6.785 1.00 63.97 124 TRP A N 1
ATOM 892 C CA . TRP A 1 124 ? -20.286 12.135 -8.189 1.00 63.97 124 TRP A CA 1
ATOM 893 C C . TRP A 1 124 ? -19.666 13.401 -8.799 1.00 63.97 124 TRP A C 1
ATOM 895 O O . TRP A 1 124 ? -18.695 13.307 -9.545 1.00 63.97 124 TRP A O 1
ATOM 905 N N . GLY A 1 125 ? -20.177 14.587 -8.444 1.00 60.34 125 GLY A N 1
ATOM 906 C CA . GLY A 1 125 ? -19.613 15.869 -8.882 1.00 60.34 125 GLY A CA 1
ATOM 907 C C . GLY A 1 125 ? -18.232 16.162 -8.284 1.00 60.34 125 GLY A C 1
ATOM 908 O O . GLY A 1 125 ? -17.344 16.614 -8.999 1.00 60.34 125 GLY A O 1
ATOM 909 N N . ALA A 1 126 ? -18.024 15.863 -6.999 1.00 61.31 126 ALA A N 1
ATOM 910 C CA . ALA A 1 126 ? -16.716 16.003 -6.350 1.00 61.31 126 ALA A CA 1
ATOM 911 C C . ALA A 1 126 ? -15.673 15.035 -6.931 1.00 61.31 126 ALA A C 1
ATOM 913 O O . ALA A 1 126 ? -14.507 15.392 -7.070 1.00 61.31 126 ALA A O 1
ATOM 914 N N . ILE A 1 127 ? -16.104 13.834 -7.313 1.00 63.19 127 ILE A N 1
ATOM 915 C CA . ILE A 1 127 ? -15.256 12.826 -7.947 1.00 63.19 127 ILE A CA 1
ATOM 916 C C . ILE A 1 127 ? -14.869 13.238 -9.373 1.00 63.19 127 ILE A C 1
ATOM 918 O O . ILE A 1 127 ? -13.707 13.109 -9.736 1.00 63.19 127 ILE A O 1
ATOM 922 N N . ALA A 1 128 ? -15.808 13.777 -10.158 1.00 64.75 128 ALA A N 1
ATOM 923 C CA . ALA A 1 128 ? -15.527 14.282 -11.504 1.00 64.75 128 ALA A CA 1
ATOM 924 C C . ALA A 1 128 ? -14.636 15.540 -11.508 1.00 64.75 128 ALA A C 1
ATOM 926 O O . ALA A 1 128 ? -13.919 15.764 -12.473 1.00 64.75 128 ALA A O 1
ATOM 927 N N . LEU A 1 129 ? -14.693 16.360 -10.451 1.00 63.75 129 LEU A N 1
ATOM 928 C CA . LEU A 1 129 ? -13.863 17.564 -10.292 1.00 63.75 129 LEU A CA 1
ATOM 929 C C . LEU A 1 129 ? -12.485 17.292 -9.670 1.00 63.75 129 LEU A C 1
ATOM 931 O O . LEU A 1 129 ? -11.5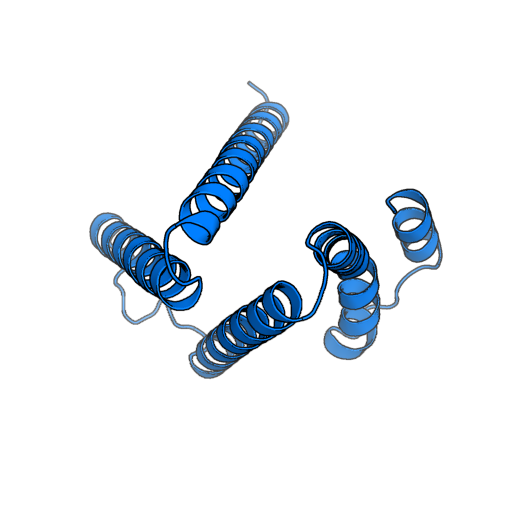89 18.119 -9.816 1.00 63.75 129 LEU A O 1
ATOM 935 N N . GLY A 1 130 ? -12.332 16.198 -8.920 1.00 57.91 130 GLY A N 1
ATOM 936 C CA . GLY A 1 130 ? -11.061 15.789 -8.311 1.00 57.91 130 GLY A CA 1
ATOM 937 C C . GLY A 1 130 ? -10.161 14.964 -9.236 1.00 57.91 130 GLY A C 1
ATOM 938 O O . GLY A 1 130 ? -9.041 14.641 -8.842 1.00 57.91 130 GLY A O 1
ATOM 939 N N . PHE A 1 131 ? -10.675 14.618 -10.417 1.00 54.34 131 PHE A N 1
ATOM 940 C CA . PHE A 1 131 ? -10.001 13.913 -11.501 1.00 54.34 131 PHE A CA 1
ATOM 941 C C . PHE A 1 131 ? -9.364 14.879 -12.496 1.00 54.34 131 PHE A C 1
ATOM 943 O O . PHE A 1 131 ? -8.242 14.585 -12.963 1.00 54.34 131 PHE A O 1
#

Secondary structure (DSSP, 8-state):
--HHHHHHHHHHHHHHHHHHHHHHHHHHHTTS-HHHHHHHHHHHHHHHHHHHHHHTT---GGG-S-HHHHHHHHHHHHHHHHHHHHHHHHS-HHHHHHHHHTHHHHHHHHHHHHH-----HHHHHHHHH--